Protein AF-A0A0Q9I3T2-F1 (afdb_monomer)

Foldseek 3Di:
DVVLLVCCLVPVPFQQPEEAEAADPVSVVVCVVPDPLLRNYKYKYAQDDDDVDTAGIKIWAFAAEPVSDGPDIAIETEHEAADPDDDDDPVNVVVVVVVVVVCVVVNHHYHYDYPCRCVVCVNVVSSVVSCVRCVRNYPDD

Structure (mmCIF, N/CA/C/O backbone):
data_AF-A0A0Q9I3T2-F1
#
_entry.id   AF-A0A0Q9I3T2-F1
#
loop_
_atom_site.group_PDB
_atom_site.id
_atom_site.type_symbol
_atom_site.label_atom_id
_atom_site.label_alt_id
_atom_site.label_comp_id
_atom_site.label_asym_id
_atom_site.label_entity_id
_atom_site.label_seq_id
_atom_site.pdbx_PDB_ins_code
_atom_site.Cartn_x
_atom_site.Cartn_y
_atom_site.Cartn_z
_atom_site.occupancy
_atom_site.B_iso_or_equiv
_atom_site.auth_seq_id
_atom_site.auth_comp_id
_atom_site.auth_asym_id
_atom_site.auth_atom_id
_atom_site.pdbx_PDB_model_num
ATOM 1 N N . MET A 1 1 ? -4.382 8.782 1.982 1.00 88.12 1 MET A N 1
ATOM 2 C CA . MET A 1 1 ? -3.508 7.805 1.295 1.00 88.12 1 MET A CA 1
ATOM 3 C C . MET A 1 1 ? -3.264 8.142 -0.176 1.00 88.12 1 MET A C 1
ATOM 5 O O . MET A 1 1 ? -2.140 8.484 -0.500 1.00 88.12 1 MET A O 1
ATOM 9 N N . PHE A 1 2 ? -4.274 8.108 -1.058 1.00 88.12 2 PHE A N 1
ATOM 10 C CA . PHE A 1 2 ? -4.103 8.342 -2.509 1.00 88.12 2 PHE A CA 1
ATOM 11 C C . PHE A 1 2 ? -3.248 9.576 -2.864 1.00 88.12 2 PHE A C 1
ATOM 13 O O . PHE A 1 2 ? -2.234 9.455 -3.547 1.00 88.12 2 PHE A O 1
ATOM 20 N N . THR A 1 3 ? -3.607 10.755 -2.342 1.00 89.44 3 THR A N 1
ATOM 21 C CA . THR A 1 3 ? -2.860 12.003 -2.581 1.00 89.44 3 THR A CA 1
ATOM 22 C C . THR A 1 3 ? -1.424 11.928 -2.069 1.00 89.44 3 THR A C 1
ATOM 24 O O . THR A 1 3 ? -0.510 12.418 -2.723 1.00 89.44 3 THR A O 1
ATOM 27 N N . ALA A 1 4 ? -1.221 11.278 -0.921 1.00 91.19 4 ALA A N 1
ATOM 28 C CA . ALA A 1 4 ? 0.096 11.119 -0.323 1.00 91.19 4 ALA A CA 1
ATOM 29 C C . ALA A 1 4 ? 0.998 10.253 -1.206 1.00 91.19 4 ALA A C 1
ATOM 31 O O . ALA A 1 4 ? 2.108 10.667 -1.506 1.00 91.19 4 ALA A O 1
ATOM 32 N N . LEU A 1 5 ? 0.500 9.116 -1.708 1.00 90.50 5 LEU A N 1
ATOM 33 C CA . LEU A 1 5 ? 1.244 8.255 -2.634 1.00 90.50 5 LEU A CA 1
ATOM 34 C C . LEU A 1 5 ? 1.708 9.012 -3.877 1.00 90.50 5 LEU A C 1
ATOM 36 O O . LEU A 1 5 ? 2.888 8.963 -4.211 1.00 90.50 5 LEU A O 1
ATOM 40 N N . ARG A 1 6 ? 0.813 9.776 -4.516 1.00 90.69 6 ARG A N 1
ATOM 41 C CA . ARG A 1 6 ? 1.193 10.590 -5.680 1.00 90.69 6 ARG A CA 1
ATOM 42 C C . ARG A 1 6 ? 2.261 11.628 -5.334 1.00 90.69 6 ARG A C 1
ATOM 44 O O . ARG A 1 6 ? 3.209 11.791 -6.092 1.00 90.69 6 ARG A O 1
ATOM 51 N N . ALA A 1 7 ? 2.127 12.304 -4.193 1.00 90.94 7 ALA A N 1
ATOM 52 C CA . ALA A 1 7 ? 3.097 13.304 -3.755 1.00 90.94 7 ALA A CA 1
ATOM 53 C C . ALA A 1 7 ? 4.471 12.690 -3.439 1.00 90.94 7 ALA A C 1
ATOM 55 O O . ALA A 1 7 ? 5.494 13.247 -3.824 1.00 90.94 7 ALA A O 1
ATOM 56 N N . VAL A 1 8 ? 4.505 11.528 -2.782 1.00 92.44 8 VAL A N 1
ATOM 57 C CA . VAL A 1 8 ? 5.752 10.830 -2.441 1.00 92.44 8 VAL A CA 1
ATOM 58 C C . VAL A 1 8 ? 6.482 10.345 -3.687 1.00 92.44 8 VAL A C 1
ATOM 60 O O . VAL A 1 8 ? 7.696 10.487 -3.758 1.00 92.44 8 VAL A O 1
ATOM 63 N N . ILE A 1 9 ? 5.763 9.820 -4.675 1.00 90.19 9 ILE A N 1
ATOM 64 C CA . ILE A 1 9 ? 6.362 9.382 -5.943 1.00 90.19 9 ILE A CA 1
ATOM 65 C C . ILE A 1 9 ? 6.909 10.583 -6.721 1.00 90.19 9 ILE A C 1
ATOM 67 O O . ILE A 1 9 ? 8.038 10.548 -7.194 1.00 90.19 9 ILE A O 1
ATOM 71 N N . ALA A 1 10 ? 6.152 11.681 -6.786 1.00 87.69 10 ALA A N 1
ATOM 72 C CA . ALA A 1 10 ? 6.564 12.867 -7.533 1.00 87.69 10 ALA A CA 1
ATOM 73 C C . ALA A 1 10 ? 7.706 13.660 -6.866 1.00 87.69 10 ALA A C 1
ATOM 75 O O . ALA A 1 10 ? 8.536 14.241 -7.562 1.00 87.69 10 ALA A O 1
ATOM 76 N N . TYR A 1 11 ? 7.741 13.721 -5.530 1.00 89.38 11 TYR A N 1
ATOM 77 C CA . TYR A 1 11 ? 8.596 14.668 -4.795 1.00 89.38 11 TYR A CA 1
ATOM 78 C C . TYR A 1 11 ? 9.364 14.059 -3.618 1.00 89.38 11 TYR A C 1
ATOM 80 O O . TYR A 1 11 ? 10.247 14.702 -3.059 1.00 89.38 11 TYR A O 1
ATOM 88 N N . GLY A 1 12 ? 9.020 12.845 -3.194 1.00 81.38 12 GLY A N 1
ATOM 89 C CA . GLY A 1 12 ? 9.520 12.229 -1.963 1.00 81.38 12 GLY A CA 1
ATOM 90 C C . GLY A 1 12 ? 10.822 11.444 -2.107 1.00 81.38 12 GLY A C 1
ATOM 91 O O . GLY A 1 12 ? 11.271 10.873 -1.116 1.00 81.38 12 GLY A O 1
ATOM 92 N N . GLY A 1 13 ? 11.412 11.381 -3.306 1.00 82.44 13 GLY A N 1
ATOM 93 C CA . GLY A 1 13 ? 12.678 10.677 -3.542 1.00 82.44 13 GLY A CA 1
ATOM 94 C C . GLY A 1 13 ? 12.605 9.167 -3.294 1.00 82.44 13 GLY A C 1
ATOM 95 O O . GLY A 1 13 ? 13.586 8.567 -2.857 1.00 82.44 13 GLY A O 1
ATOM 96 N N . VAL A 1 14 ? 11.440 8.552 -3.519 1.00 87.88 14 VAL A N 1
ATOM 97 C CA . VAL A 1 14 ? 11.293 7.091 -3.465 1.00 87.88 14 VAL A CA 1
ATOM 98 C C . VAL A 1 14 ? 11.778 6.447 -4.758 1.00 87.88 14 VAL A C 1
ATOM 100 O O . VAL A 1 14 ? 11.833 7.087 -5.802 1.00 87.88 14 VAL A O 1
ATOM 103 N N . SER A 1 15 ? 12.121 5.161 -4.688 1.00 87.56 15 SER A N 1
ATOM 104 C CA . SER A 1 15 ? 12.558 4.413 -5.871 1.00 87.56 15 SER A CA 1
ATOM 105 C C . SER A 1 15 ? 11.423 4.179 -6.868 1.00 87.56 15 SER A C 1
ATOM 107 O O . SER A 1 15 ? 11.685 4.111 -8.059 1.00 87.56 15 SER A O 1
ATOM 109 N N . VAL A 1 16 ? 10.169 4.101 -6.400 1.00 89.12 16 VAL A N 1
ATOM 110 C CA . VAL A 1 16 ? 8.993 3.999 -7.279 1.00 89.12 16 VAL A CA 1
ATOM 111 C C . VAL A 1 16 ? 8.946 5.205 -8.219 1.00 89.12 16 VAL A C 1
ATOM 113 O O . VAL A 1 16 ? 8.890 6.339 -7.752 1.00 89.12 16 VAL A O 1
ATOM 116 N N . LYS A 1 17 ? 8.941 4.951 -9.529 1.00 86.31 17 LYS A N 1
ATOM 117 C CA . LYS A 1 17 ? 8.942 5.976 -10.580 1.00 86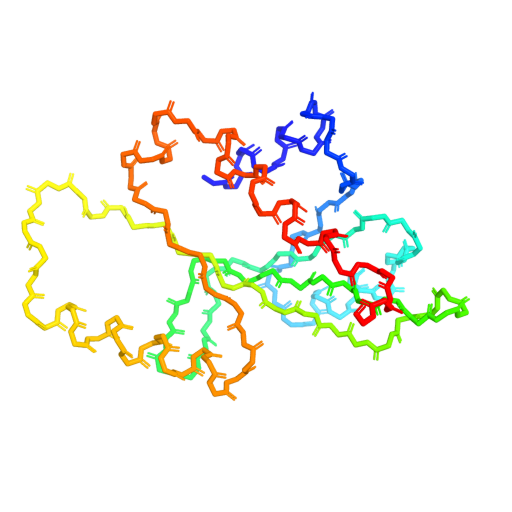.31 17 LYS A CA 1
ATOM 118 C C . LYS A 1 17 ? 7.541 6.357 -11.035 1.00 86.31 17 LYS A C 1
ATOM 120 O O . LYS A 1 17 ? 7.297 7.525 -11.308 1.00 86.31 17 LYS A O 1
ATOM 125 N N . GLU A 1 18 ? 6.633 5.386 -11.099 1.00 87.94 18 GLU A N 1
ATOM 126 C CA . GLU A 1 18 ? 5.283 5.596 -11.620 1.00 87.94 18 GLU A CA 1
ATOM 127 C C . GLU A 1 18 ? 4.251 4.770 -10.844 1.00 87.94 18 GLU A C 1
ATOM 129 O O . GLU A 1 18 ? 4.530 3.661 -10.375 1.00 87.94 18 GLU A O 1
ATOM 134 N N . ALA A 1 19 ? 3.042 5.314 -10.701 1.00 88.88 19 ALA A N 1
ATOM 135 C CA . ALA A 1 19 ? 1.917 4.611 -10.096 1.00 88.88 19 ALA A CA 1
ATOM 136 C C . ALA A 1 19 ? 0.689 4.665 -11.000 1.00 88.88 19 ALA A C 1
ATOM 138 O O . ALA A 1 19 ? 0.058 5.708 -11.177 1.00 88.88 19 ALA A O 1
ATOM 139 N N . TYR A 1 20 ? 0.294 3.495 -11.489 1.00 89.50 20 TYR A N 1
ATOM 140 C CA . TYR A 1 20 ? -0.886 3.331 -12.320 1.00 89.50 20 TYR A CA 1
ATOM 141 C C . TYR A 1 20 ? -2.102 3.001 -11.463 1.00 89.50 20 TYR A C 1
ATOM 143 O O . TYR A 1 20 ? -2.071 2.087 -10.640 1.00 89.50 20 TYR A O 1
ATOM 151 N N . PHE A 1 21 ? -3.200 3.718 -11.682 1.00 87.44 21 PHE A N 1
ATOM 152 C CA . PHE A 1 21 ? -4.449 3.498 -10.962 1.00 87.44 21 PHE A CA 1
ATOM 153 C C . PHE A 1 21 ? -5.459 2.804 -11.873 1.00 87.44 21 PHE A C 1
ATOM 155 O O . PHE A 1 21 ? -5.993 3.400 -12.805 1.00 87.44 21 PHE A O 1
ATOM 162 N N . ALA A 1 22 ? -5.714 1.531 -11.591 1.00 87.56 22 ALA A N 1
ATOM 163 C CA . ALA A 1 22 ? -6.675 0.716 -12.311 1.00 87.56 22 ALA A CA 1
ATOM 164 C C . ALA A 1 22 ? -8.059 0.787 -11.646 1.00 87.56 22 ALA A C 1
ATOM 166 O O . ALA A 1 22 ? -8.186 0.786 -10.419 1.00 87.56 22 ALA A O 1
ATOM 167 N N . HIS A 1 23 ? -9.102 0.809 -12.474 1.00 81.06 23 HIS A N 1
ATOM 168 C CA . HIS A 1 23 ? -10.503 0.887 -12.032 1.00 81.06 23 HIS A CA 1
ATOM 169 C C . HIS A 1 23 ? -11.196 -0.479 -12.012 1.00 81.06 23 HIS A C 1
ATOM 171 O O . HIS A 1 23 ? -12.153 -0.678 -11.271 1.00 81.06 23 HIS A O 1
ATOM 177 N N . ASP A 1 24 ? -10.685 -1.424 -12.798 1.00 82.94 24 ASP A N 1
ATOM 178 C CA . ASP A 1 24 ? -11.176 -2.790 -12.915 1.00 82.94 24 ASP A CA 1
ATOM 179 C C . ASP A 1 24 ? -10.037 -3.715 -13.383 1.00 82.94 24 ASP A C 1
ATOM 181 O O . ASP A 1 24 ? -8.913 -3.272 -13.643 1.00 82.94 24 ASP A O 1
ATOM 185 N N . GLU A 1 25 ? -10.315 -5.014 -13.459 1.00 82.06 25 GLU A N 1
ATOM 186 C CA . GLU A 1 25 ? -9.332 -6.034 -13.838 1.00 82.06 25 GLU A CA 1
ATOM 187 C C . GLU A 1 25 ? -8.893 -5.938 -15.308 1.00 82.06 25 GLU A C 1
ATOM 189 O O . GLU A 1 25 ? -7.720 -6.148 -15.615 1.00 82.06 25 GLU A O 1
ATOM 194 N N . GLY A 1 26 ? -9.788 -5.537 -16.215 1.00 84.44 26 GLY A N 1
ATOM 195 C CA . GLY A 1 26 ? -9.459 -5.332 -17.627 1.00 84.44 26 GLY A CA 1
ATOM 196 C C . GLY A 1 26 ? -8.602 -4.084 -17.853 1.00 84.44 26 GLY A C 1
ATOM 197 O O . GLY A 1 26 ? -7.683 -4.090 -18.672 1.00 84.44 26 GLY A O 1
ATOM 198 N N . HIS A 1 27 ? -8.857 -3.008 -17.109 1.00 84.12 27 HIS A N 1
ATOM 199 C CA . HIS A 1 27 ? -8.006 -1.823 -17.084 1.00 84.12 27 HIS A CA 1
ATOM 200 C C . HIS A 1 27 ? -6.637 -2.150 -16.479 1.00 84.12 27 HIS A C 1
ATOM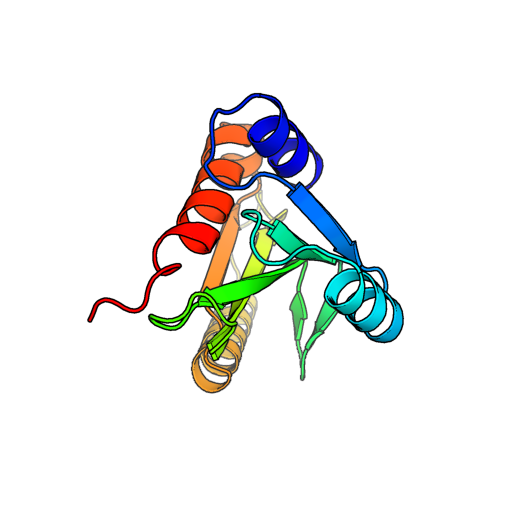 202 O O . HIS A 1 27 ? -5.623 -1.759 -17.051 1.00 84.12 27 HIS A O 1
ATOM 208 N N . LEU A 1 28 ? -6.589 -2.933 -15.395 1.00 85.69 28 LEU A N 1
ATOM 209 C CA . LEU A 1 28 ? -5.328 -3.406 -14.825 1.00 85.69 28 LEU A CA 1
ATOM 210 C C . LEU A 1 28 ? -4.518 -4.203 -15.848 1.00 85.69 28 LEU A C 1
ATOM 212 O O . LEU A 1 28 ? -3.328 -3.950 -15.981 1.00 85.69 28 LEU A O 1
ATOM 216 N N . GLY A 1 29 ? -5.146 -5.143 -16.560 1.00 84.06 29 GLY A N 1
ATOM 217 C CA . GLY A 1 29 ? -4.480 -5.958 -17.578 1.00 84.06 29 GLY A CA 1
ATOM 218 C C . GLY A 1 29 ? -3.846 -5.115 -18.686 1.00 84.06 29 GLY A C 1
ATOM 219 O O . GLY A 1 29 ? -2.692 -5.352 -19.035 1.00 84.06 29 GLY A O 1
ATOM 220 N N . ARG A 1 30 ? -4.563 -4.089 -19.167 1.00 85.50 30 ARG A N 1
ATOM 221 C CA . ARG A 1 30 ? -4.055 -3.136 -20.170 1.00 85.50 30 ARG A CA 1
ATOM 222 C C . ARG A 1 30 ? -2.898 -2.294 -19.648 1.00 85.50 30 ARG A C 1
ATOM 224 O O . ARG A 1 30 ? -1.835 -2.291 -20.258 1.00 85.50 30 ARG A O 1
ATOM 231 N N . LEU A 1 31 ? -3.078 -1.658 -18.487 1.00 85.62 31 LEU A N 1
ATOM 232 C CA . LEU A 1 31 ? -2.036 -0.849 -17.844 1.00 85.62 31 LEU A CA 1
ATOM 233 C C . LEU A 1 31 ? -0.777 -1.662 -17.607 1.00 85.62 31 LEU A C 1
ATOM 235 O O . LEU A 1 31 ? 0.321 -1.184 -17.846 1.00 85.62 31 LEU A O 1
ATOM 239 N N . LYS A 1 32 ? -0.954 -2.905 -17.159 1.00 83.19 32 LYS A N 1
ATOM 240 C CA . LYS A 1 32 ? 0.121 -3.871 -17.062 1.00 83.19 32 LYS A CA 1
ATOM 241 C C . LYS A 1 32 ? 0.763 -4.009 -18.453 1.00 83.19 32 LYS A C 1
ATOM 243 O O . LYS A 1 32 ? 1.899 -3.591 -18.594 1.00 83.19 32 LYS A O 1
ATOM 248 N N . SER A 1 33 ? 0.070 -4.491 -19.481 1.00 80.94 33 SER A N 1
ATOM 249 C CA . SER A 1 33 ? 0.698 -4.737 -20.794 1.00 80.94 33 SER A CA 1
ATOM 250 C C . SER A 1 33 ? 1.383 -3.529 -21.454 1.00 80.94 33 SER A C 1
ATOM 252 O O . SER A 1 33 ? 2.279 -3.722 -22.269 1.00 80.94 33 SER A O 1
ATOM 254 N N . GLU A 1 34 ? 0.948 -2.309 -21.136 1.00 76.94 34 GLU A N 1
ATOM 255 C CA . GLU A 1 34 ? 1.467 -1.060 -21.705 1.00 76.94 34 GLU A CA 1
ATOM 256 C C . GLU A 1 34 ? 2.604 -0.442 -20.881 1.00 76.94 34 GLU A C 1
ATOM 258 O O . GLU A 1 34 ? 3.391 0.340 -21.414 1.00 76.94 34 GLU A O 1
ATOM 263 N N . ALA A 1 35 ? 2.695 -0.764 -19.591 1.00 71.00 35 ALA A N 1
ATOM 264 C CA . ALA A 1 35 ? 3.748 -0.249 -18.734 1.00 71.00 35 ALA A CA 1
ATOM 265 C C . ALA A 1 35 ? 5.095 -0.871 -19.115 1.00 71.00 35 ALA A C 1
ATOM 267 O O . ALA A 1 35 ? 5.230 -2.093 -19.211 1.00 71.00 35 ALA A O 1
ATOM 268 N N . ASP A 1 36 ? 6.128 -0.038 -19.252 1.00 68.62 36 ASP A N 1
ATOM 269 C CA . ASP A 1 36 ? 7.502 -0.530 -19.296 1.00 68.62 36 ASP A CA 1
ATOM 270 C C . ASP A 1 36 ? 7.892 -0.998 -17.887 1.00 68.62 36 ASP A C 1
ATOM 272 O O . ASP A 1 36 ? 8.416 -0.245 -17.067 1.00 68.62 36 ASP A O 1
ATOM 276 N N . TYR A 1 37 ? 7.580 -2.255 -17.568 1.00 64.94 37 TYR A N 1
ATOM 277 C CA . TYR A 1 37 ? 7.784 -2.848 -16.241 1.00 64.94 37 TYR A CA 1
ATOM 278 C C . TYR A 1 37 ? 9.241 -2.868 -15.761 1.00 64.94 37 TYR A C 1
ATOM 280 O O . TYR A 1 37 ? 9.512 -3.244 -14.616 1.00 64.94 37 TYR A O 1
ATOM 288 N N . LYS A 1 38 ? 10.187 -2.492 -16.628 1.00 60.53 38 LYS A N 1
ATOM 289 C CA . LYS A 1 38 ? 11.589 -2.286 -16.265 1.00 60.53 38 LYS A CA 1
ATOM 290 C C . LYS A 1 38 ? 11.762 -1.042 -15.396 1.00 60.53 38 LYS A C 1
ATOM 292 O O . LYS A 1 38 ? 12.691 -0.988 -14.591 1.00 60.53 38 LYS A O 1
ATOM 297 N N . GLU A 1 39 ? 10.859 -0.073 -15.493 1.00 64.62 39 GLU A N 1
ATOM 298 C CA . GLU A 1 39 ? 10.825 1.105 -14.634 1.00 64.62 39 GLU A CA 1
ATOM 299 C C . GLU A 1 39 ? 10.011 0.812 -13.370 1.00 64.62 39 GLU A C 1
ATOM 301 O O . GLU A 1 39 ? 9.016 0.101 -13.442 1.00 64.62 39 GLU A O 1
ATOM 306 N N . ASP A 1 40 ? 10.458 1.303 -12.209 1.00 77.81 40 ASP A N 1
ATOM 307 C CA . ASP A 1 40 ? 9.974 1.033 -10.842 1.00 77.81 40 ASP A CA 1
ATOM 308 C C . ASP A 1 40 ? 8.475 1.359 -10.638 1.00 77.81 40 ASP A C 1
ATOM 310 O O . ASP A 1 40 ? 8.116 2.267 -9.891 1.00 77.81 40 ASP A O 1
ATOM 314 N N . SER A 1 41 ? 7.589 0.641 -11.319 1.00 87.44 41 SER A N 1
ATOM 315 C CA . SER A 1 41 ? 6.176 0.966 -11.454 1.00 87.44 41 SER A CA 1
ATOM 316 C C . SER A 1 41 ? 5.325 0.096 -10.544 1.00 87.44 41 SER A C 1
ATOM 318 O O . SER A 1 41 ? 5.558 -1.109 -10.406 1.00 87.44 41 SER A O 1
ATOM 320 N N . ILE A 1 42 ? 4.302 0.700 -9.948 1.00 90.56 42 ILE A N 1
ATOM 321 C CA . ILE A 1 42 ? 3.314 0.008 -9.115 1.00 90.56 42 ILE A CA 1
ATOM 322 C C . ILE A 1 42 ? 1.911 0.199 -9.679 1.00 90.56 42 ILE A C 1
ATOM 324 O O . ILE A 1 42 ? 1.602 1.222 -10.287 1.00 90.56 42 ILE A O 1
ATOM 328 N N . PHE A 1 43 ? 1.039 -0.778 -9.446 1.00 93.06 43 PHE A N 1
ATOM 329 C CA . PHE A 1 43 ? -0.347 -0.733 -9.905 1.00 93.06 43 PHE A CA 1
ATOM 330 C C . PHE A 1 43 ? -1.265 -0.774 -8.702 1.00 93.06 43 PHE A C 1
ATOM 332 O O . PHE A 1 43 ? -1.178 -1.691 -7.893 1.00 93.06 43 PHE A O 1
ATOM 339 N N . LEU A 1 44 ? -2.150 0.205 -8.580 1.00 93.12 44 LEU A N 1
ATOM 340 C CA . LEU A 1 44 ? -3.103 0.298 -7.491 1.00 93.12 44 LEU A CA 1
ATOM 341 C C . LEU A 1 44 ? -4.517 0.170 -8.025 1.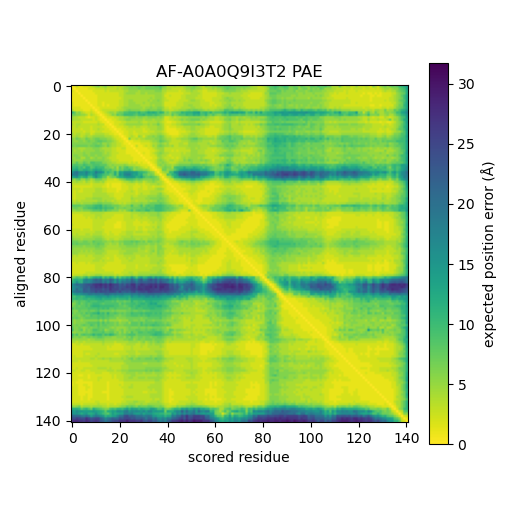00 93.12 44 LEU A C 1
ATOM 343 O O . LEU A 1 44 ? -4.911 0.843 -8.973 1.00 93.12 44 LEU A O 1
ATOM 347 N N . ARG A 1 45 ? -5.307 -0.650 -7.349 1.00 93.50 45 ARG A N 1
ATOM 348 C CA . ARG A 1 45 ? -6.758 -0.686 -7.489 1.00 93.50 45 ARG A CA 1
ATOM 349 C C . ARG A 1 45 ? -7.387 -0.164 -6.217 1.00 93.50 45 ARG A C 1
ATOM 351 O O . ARG A 1 45 ? -6.896 -0.448 -5.127 1.00 93.50 45 ARG A O 1
ATOM 358 N N . THR A 1 46 ? -8.467 0.588 -6.352 1.00 91.81 46 THR A N 1
ATOM 359 C CA . THR A 1 46 ? -9.202 1.133 -5.212 1.00 91.81 46 THR A CA 1
ATOM 360 C C . THR A 1 46 ? -10.448 0.303 -4.942 1.00 91.81 46 THR A C 1
ATOM 362 O O . THR A 1 46 ? -11.070 -0.219 -5.864 1.00 91.81 46 THR A O 1
ATOM 365 N N . GLN A 1 47 ? -10.828 0.203 -3.667 1.00 90.38 47 GLN A N 1
ATOM 366 C CA . GLN A 1 47 ? -12.128 -0.310 -3.238 1.00 90.38 47 GLN A CA 1
ATOM 367 C C . GLN A 1 47 ? -12.434 -1.734 -3.767 1.00 90.38 47 GLN A C 1
ATOM 369 O O . GLN A 1 47 ? -13.566 -2.033 -4.156 1.00 90.38 47 G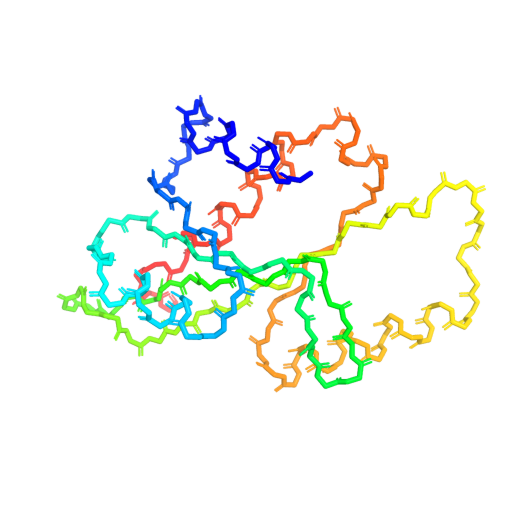LN A O 1
ATOM 374 N N . VAL A 1 48 ? -11.420 -2.609 -3.799 1.00 90.44 48 VAL A N 1
ATOM 375 C CA . VAL A 1 48 ? -11.478 -3.933 -4.442 1.00 90.44 48 VAL A CA 1
ATOM 376 C C . VAL A 1 48 ? -12.247 -4.928 -3.583 1.00 90.44 48 VAL A C 1
ATOM 378 O O . VAL A 1 48 ? -11.984 -5.068 -2.391 1.00 90.44 48 VAL A O 1
ATOM 381 N N . GLN A 1 49 ? -13.161 -5.676 -4.200 1.00 90.56 49 GLN A N 1
ATOM 382 C CA . GLN A 1 49 ? -13.835 -6.792 -3.548 1.00 90.56 49 GLN A CA 1
ATOM 383 C C . GLN A 1 49 ? -12.978 -8.063 -3.644 1.00 90.56 49 GLN A C 1
ATOM 385 O O . GLN A 1 49 ? -12.911 -8.703 -4.688 1.00 90.56 49 GLN A O 1
ATOM 390 N N . LEU A 1 50 ? -12.348 -8.444 -2.535 1.00 85.56 50 LEU A N 1
ATOM 391 C CA . LEU A 1 50 ? -11.786 -9.776 -2.320 1.00 85.56 50 LEU A CA 1
ATOM 392 C C . LEU A 1 50 ? -12.854 -10.693 -1.702 1.00 85.56 50 LEU A C 1
ATOM 394 O O . LEU A 1 50 ? -13.919 -10.240 -1.263 1.00 85.56 50 LEU A O 1
ATOM 398 N N . VAL A 1 51 ? -12.591 -12.000 -1.658 1.00 78.81 51 VAL A N 1
ATOM 399 C CA . VAL A 1 51 ? -13.539 -12.987 -1.114 1.00 78.81 51 VAL A CA 1
ATOM 400 C C . VAL A 1 51 ? -13.882 -12.645 0.343 1.00 78.81 51 VAL A C 1
ATOM 402 O O . VAL A 1 51 ? -13.049 -12.763 1.236 1.00 78.81 51 VAL A O 1
ATOM 405 N N . GLY A 1 52 ? -15.120 -12.193 0.578 1.00 80.75 52 GLY A N 1
ATOM 406 C CA . GLY A 1 52 ? -15.627 -11.821 1.907 1.00 80.75 52 GLY A CA 1
ATOM 407 C C . GLY A 1 52 ? -15.080 -10.507 2.482 1.00 80.75 52 GLY A C 1
ATOM 408 O O . GLY A 1 52 ? -15.339 -10.196 3.646 1.00 80.75 52 GLY A O 1
ATOM 409 N N . TRP A 1 53 ? -14.329 -9.725 1.702 1.00 83.75 53 TRP A N 1
ATOM 410 C CA . TRP A 1 53 ? -13.618 -8.552 2.203 1.00 83.75 53 TRP A CA 1
ATOM 411 C C . TRP A 1 53 ? -13.410 -7.506 1.113 1.00 83.75 53 TRP A C 1
ATOM 413 O O . TRP A 1 53 ? -12.748 -7.762 0.116 1.00 83.75 53 TRP A O 1
ATOM 423 N N . ARG A 1 54 ? -13.973 -6.313 1.302 1.00 90.44 54 ARG A N 1
ATOM 424 C CA . ARG A 1 54 ? -13.666 -5.161 0.458 1.00 90.44 54 ARG A CA 1
ATOM 425 C C . ARG A 1 54 ? -12.513 -4.382 1.074 1.00 90.44 54 ARG A C 1
ATOM 427 O O . ARG A 1 54 ? -12.643 -3.983 2.227 1.00 90.44 54 ARG A O 1
ATOM 434 N N . VAL A 1 55 ? -11.447 -4.188 0.309 1.00 91.31 55 VAL A N 1
ATOM 435 C CA . VAL A 1 55 ? -10.228 -3.487 0.732 1.00 91.31 55 VAL A CA 1
ATOM 436 C C . VAL A 1 55 ? -10.183 -2.077 0.168 1.00 91.31 55 VAL A C 1
ATOM 438 O O . VAL A 1 55 ? -10.664 -1.850 -0.946 1.00 91.31 55 VAL A O 1
ATOM 441 N N . ASP A 1 56 ? -9.572 -1.136 0.886 1.00 92.44 56 ASP A N 1
ATOM 442 C CA . ASP A 1 56 ? -9.471 0.237 0.397 1.00 92.44 56 ASP A CA 1
ATOM 443 C C . ASP A 1 56 ? -8.564 0.378 -0.820 1.00 92.44 56 ASP A C 1
ATOM 445 O O . ASP A 1 56 ? -8.943 1.048 -1.788 1.00 92.44 56 ASP A O 1
ATOM 449 N N . PHE A 1 57 ? -7.402 -0.276 -0.788 1.00 93.31 57 PHE A N 1
ATOM 450 C CA . PHE A 1 57 ? -6.504 -0.387 -1.929 1.00 93.31 57 PHE A CA 1
ATOM 451 C C . PHE A 1 57 ? -5.880 -1.780 -2.020 1.00 93.31 57 PHE A C 1
ATOM 453 O O . PHE A 1 57 ? -5.563 -2.411 -1.011 1.00 93.31 57 PHE A O 1
ATOM 460 N N . LEU A 1 58 ? -5.642 -2.219 -3.252 1.00 94.50 58 LEU A N 1
ATOM 461 C CA . LEU A 1 58 ? -4.832 -3.386 -3.574 1.00 94.50 58 LEU A CA 1
ATOM 462 C C . LEU A 1 58 ? -3.718 -2.961 -4.525 1.00 94.50 58 LEU A C 1
ATOM 464 O O . LEU A 1 58 ? -3.994 -2.493 -5.631 1.00 94.50 58 LEU A O 1
ATOM 468 N N . LEU A 1 59 ? -2.478 -3.108 -4.076 1.00 94.75 59 LEU A N 1
ATOM 469 C CA . LEU A 1 59 ? -1.277 -2.773 -4.824 1.00 94.75 59 LEU A CA 1
ATOM 470 C C . LEU A 1 59 ? -0.626 -4.049 -5.357 1.00 94.75 59 LEU A C 1
ATOM 472 O O . LEU A 1 59 ? -0.376 -4.983 -4.598 1.00 94.75 59 LEU A O 1
ATOM 476 N N . ASP A 1 60 ? -0.316 -4.059 -6.649 1.00 92.94 60 ASP A N 1
ATOM 477 C CA . ASP A 1 60 ? 0.469 -5.087 -7.322 1.00 92.94 60 ASP A CA 1
ATOM 478 C C . ASP A 1 60 ? 1.867 -4.520 -7.651 1.00 92.94 60 ASP A C 1
ATOM 480 O O . ASP A 1 60 ? 1.980 -3.503 -8.342 1.00 92.94 60 ASP A O 1
ATOM 484 N N . ALA A 1 61 ? 2.925 -5.180 -7.165 1.00 91.38 61 ALA A N 1
ATOM 485 C CA . ALA A 1 61 ? 4.326 -4.833 -7.433 1.00 91.38 61 ALA A CA 1
ATOM 486 C C . ALA A 1 61 ? 5.063 -6.007 -8.108 1.00 91.38 61 ALA A C 1
ATOM 488 O O . ALA A 1 61 ? 4.898 -7.149 -7.658 1.00 91.38 61 ALA A O 1
ATOM 489 N N . PRO A 1 62 ? 5.861 -5.769 -9.165 1.00 88.62 62 PRO A N 1
ATOM 490 C CA . PRO A 1 62 ? 6.588 -6.833 -9.846 1.00 88.62 62 PRO A CA 1
ATOM 491 C C . PRO A 1 62 ? 7.809 -7.285 -9.032 1.00 88.62 62 PRO A C 1
ATOM 493 O O . PRO A 1 62 ? 8.508 -6.474 -8.423 1.00 88.62 62 PRO A O 1
ATOM 496 N N . VAL A 1 63 ? 8.090 -8.585 -9.061 1.00 87.31 63 VAL A N 1
ATOM 497 C CA . VAL A 1 63 ? 9.362 -9.176 -8.630 1.00 87.31 63 VAL A CA 1
ATOM 498 C C . VAL A 1 63 ? 10.101 -9.631 -9.874 1.00 87.31 63 VAL A C 1
ATOM 500 O O . VAL A 1 63 ? 9.527 -10.352 -10.691 1.00 87.31 63 VAL A O 1
ATOM 503 N N . LEU A 1 64 ? 11.353 -9.200 -10.027 1.00 85.38 64 LEU A N 1
ATOM 504 C CA . LEU A 1 64 ? 12.161 -9.518 -11.195 1.00 85.38 64 LEU A CA 1
ATOM 505 C C . LEU A 1 64 ? 13.105 -10.688 -10.901 1.00 85.38 64 LEU A C 1
ATOM 507 O O . LEU A 1 64 ? 13.698 -10.785 -9.819 1.00 85.38 64 LEU A O 1
ATOM 511 N N . ASN A 1 65 ? 13.263 -11.570 -11.884 1.00 85.06 65 ASN A N 1
ATOM 512 C CA . ASN A 1 65 ? 14.299 -12.593 -11.877 1.00 85.06 65 ASN A CA 1
ATOM 513 C C . ASN A 1 65 ? 15.676 -11.977 -12.205 1.00 85.06 65 ASN A C 1
ATOM 515 O O . ASN A 1 65 ? 15.810 -10.785 -12.489 1.00 85.06 65 ASN A O 1
ATOM 519 N N . SER A 1 66 ? 16.726 -12.799 -12.198 1.00 83.56 66 SER A N 1
ATOM 520 C CA . SER A 1 66 ? 18.095 -12.348 -12.492 1.00 83.56 66 SER A CA 1
ATOM 521 C C . SER A 1 66 ? 18.303 -11.833 -13.924 1.00 83.56 66 SER A C 1
ATOM 523 O O . SER A 1 66 ? 19.285 -11.140 -14.167 1.00 83.56 66 SER A O 1
ATOM 525 N N . ALA A 1 67 ? 17.409 -12.161 -14.862 1.00 84.38 67 ALA A N 1
ATOM 526 C CA . ALA A 1 67 ? 17.437 -11.654 -16.234 1.00 84.38 67 ALA A CA 1
ATOM 527 C C . ALA A 1 67 ? 16.729 -10.292 -16.382 1.00 84.38 67 ALA A C 1
ATOM 529 O O . ALA A 1 67 ? 16.820 -9.670 -17.439 1.00 84.38 67 ALA A O 1
ATOM 530 N N . GLY A 1 68 ? 16.060 -9.804 -15.330 1.00 80.25 68 GLY A N 1
ATOM 531 C CA . GLY A 1 68 ? 15.264 -8.577 -15.381 1.00 80.25 68 GLY A CA 1
ATOM 532 C C . GLY A 1 68 ? 13.828 -8.776 -15.858 1.00 80.25 68 GLY A C 1
ATOM 533 O O . GLY A 1 68 ? 13.114 -7.786 -15.998 1.00 80.25 68 GLY A O 1
ATOM 534 N N . ASP A 1 69 ? 13.391 -10.019 -16.071 1.00 83.38 69 ASP A N 1
ATOM 535 C CA . ASP A 1 69 ? 12.004 -10.328 -16.420 1.00 83.38 69 ASP A CA 1
ATOM 536 C C . ASP A 1 69 ? 11.150 -10.482 -15.160 1.00 83.38 69 ASP A C 1
ATOM 538 O O . ASP A 1 69 ? 11.645 -10.881 -14.103 1.00 83.38 69 ASP A O 1
ATOM 542 N N . ILE A 1 70 ? 9.848 -10.208 -15.273 1.00 84.94 70 ILE A N 1
ATOM 543 C CA . ILE A 1 70 ? 8.905 -10.441 -14.174 1.00 84.94 70 ILE A CA 1
ATOM 544 C C . ILE A 1 70 ? 8.822 -11.944 -13.895 1.00 84.94 70 ILE A C 1
ATOM 546 O O . ILE A 1 70 ? 8.363 -12.712 -14.736 1.00 84.94 70 ILE A O 1
ATOM 550 N N . ASP A 1 71 ? 9.210 -12.338 -12.686 1.00 87.31 71 ASP A N 1
ATOM 551 C CA . ASP A 1 71 ? 9.013 -13.687 -12.159 1.00 87.31 71 ASP A CA 1
ATOM 552 C C . ASP A 1 71 ? 7.576 -13.854 -11.650 1.00 87.31 71 ASP A C 1
ATOM 554 O O . ASP A 1 71 ? 6.817 -14.710 -12.102 1.00 87.31 71 ASP A O 1
ATOM 558 N N . HIS A 1 72 ? 7.162 -12.975 -10.735 1.00 89.69 72 HIS A N 1
ATOM 559 C CA . HIS A 1 72 ? 5.812 -12.971 -10.183 1.00 89.69 72 HIS A CA 1
ATOM 560 C C . HIS A 1 72 ? 5.411 -11.589 -9.655 1.00 89.69 72 HIS A C 1
ATOM 562 O O . HIS A 1 72 ? 6.209 -10.655 -9.589 1.00 89.69 72 HIS A O 1
ATOM 568 N N . TRP A 1 73 ? 4.144 -11.460 -9.257 1.00 89.25 73 TRP A N 1
ATOM 569 C CA . TRP A 1 73 ? 3.602 -10.253 -8.637 1.00 89.25 73 TRP A CA 1
ATOM 570 C C . TRP A 1 73 ? 3.429 -10.453 -7.136 1.00 89.25 73 TRP A C 1
ATOM 572 O O . TRP A 1 73 ? 2.863 -11.454 -6.694 1.00 89.25 73 TRP A O 1
ATOM 582 N N . ARG A 1 74 ? 3.865 -9.470 -6.351 1.00 92.25 74 ARG A N 1
ATOM 583 C CA . ARG A 1 74 ? 3.538 -9.366 -4.927 1.00 92.25 74 ARG A CA 1
ATOM 584 C C . ARG A 1 74 ? 2.337 -8.454 -4.749 1.00 92.25 74 ARG A C 1
ATOM 586 O O . ARG A 1 74 ? 2.210 -7.445 -5.442 1.00 92.25 74 ARG A O 1
ATOM 593 N N . GLN A 1 75 ? 1.496 -8.788 -3.776 1.00 94.75 75 GLN A N 1
ATOM 594 C CA . GLN A 1 75 ? 0.282 -8.036 -3.477 1.00 94.75 75 GLN A CA 1
ATOM 595 C C . GLN A 1 75 ? 0.313 -7.451 -2.066 1.00 94.75 75 GLN A C 1
ATOM 597 O O . GLN A 1 75 ? 0.601 -8.158 -1.094 1.00 94.75 75 GLN A O 1
ATOM 602 N N . LEU A 1 76 ? -0.000 -6.160 -1.971 1.00 95.69 76 LEU A N 1
ATOM 603 C CA . LEU A 1 76 ? -0.177 -5.432 -0.719 1.00 95.69 76 LEU A CA 1
ATOM 604 C C . LEU A 1 76 ? -1.600 -4.890 -0.648 1.00 95.69 76 LEU A C 1
ATOM 606 O O . LEU A 1 76 ? -2.009 -4.064 -1.461 1.00 95.69 76 LEU A O 1
ATOM 610 N N . VAL A 1 77 ? -2.336 -5.331 0.361 1.00 95.06 77 VAL A N 1
ATOM 611 C CA . VAL A 1 77 ? -3.580 -4.700 0.780 1.00 95.06 77 VAL A CA 1
ATOM 612 C C . VAL A 1 77 ? -3.248 -3.506 1.665 1.00 95.06 77 VAL A C 1
ATOM 614 O O . VAL A 1 77 ? -2.443 -3.625 2.588 1.00 95.06 77 VAL A O 1
ATOM 617 N N . ILE A 1 78 ? -3.888 -2.370 1.407 1.00 94.88 78 ILE A N 1
ATOM 618 C CA . ILE A 1 78 ? -3.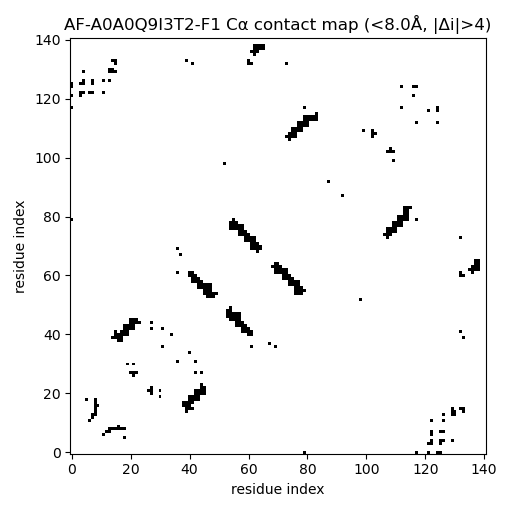770 -1.169 2.233 1.00 94.88 78 ILE A CA 1
ATOM 619 C C . ILE A 1 78 ? -5.165 -0.793 2.707 1.00 94.88 78 ILE A C 1
ATOM 621 O O . ILE A 1 78 ? -6.032 -0.501 1.887 1.00 94.88 78 ILE A O 1
ATOM 625 N N . GLU A 1 79 ? -5.351 -0.766 4.021 1.00 93.38 79 GLU A N 1
ATOM 626 C CA . GLU A 1 79 ? -6.582 -0.329 4.673 1.00 93.38 79 GLU A CA 1
ATOM 627 C C . GLU A 1 79 ? -6.359 1.011 5.366 1.00 93.38 79 GLU A C 1
ATOM 629 O O . GLU A 1 79 ? -5.381 1.194 6.099 1.00 93.38 79 GLU A O 1
ATOM 634 N N . CYS A 1 80 ? -7.270 1.949 5.129 1.00 91.25 80 CYS A N 1
ATOM 635 C CA . CYS A 1 80 ? -7.294 3.248 5.780 1.00 91.25 80 CYS A CA 1
ATOM 636 C C . CYS A 1 80 ? -8.408 3.214 6.825 1.00 91.25 80 CYS A C 1
ATOM 638 O O . CYS A 1 80 ? -9.576 3.449 6.524 1.00 91.25 80 CYS A O 1
ATOM 640 N N . ASP A 1 81 ? -8.053 2.908 8.066 1.00 80.81 81 ASP A N 1
ATOM 641 C CA . ASP A 1 81 ? -9.018 2.828 9.150 1.00 80.81 81 ASP A CA 1
ATOM 642 C C . ASP A 1 81 ? -9.455 4.240 9.559 1.00 80.81 81 ASP A C 1
ATOM 644 O O . ASP A 1 81 ? -8.811 4.919 10.357 1.00 80.81 81 ASP A O 1
ATOM 648 N N .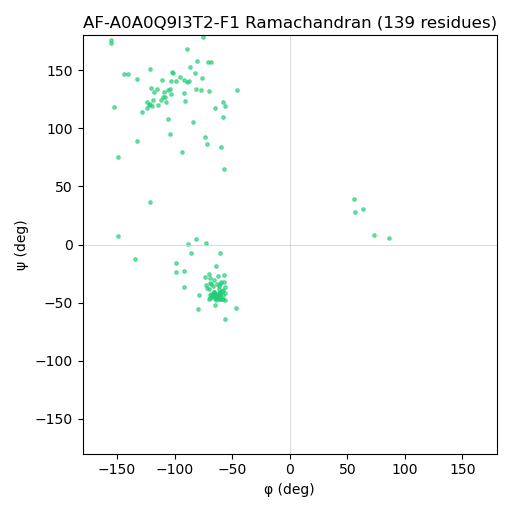 GLY A 1 82 ? -10.543 4.715 8.953 1.00 61.97 82 GLY A N 1
ATOM 649 C CA . GLY A 1 82 ? -11.168 5.994 9.289 1.00 61.97 82 GLY A CA 1
ATOM 650 C C . GLY A 1 82 ? -11.921 5.981 10.623 1.00 61.97 82 GLY A C 1
ATOM 651 O O . GLY A 1 82 ? -12.535 6.988 10.973 1.00 61.97 82 GLY A O 1
ATOM 652 N N . HIS A 1 83 ? -11.929 4.862 11.352 1.00 56.19 83 HIS A N 1
ATOM 653 C CA . HIS A 1 83 ? -12.657 4.741 12.604 1.00 56.19 83 HIS A CA 1
ATOM 654 C C . HIS A 1 83 ? -11.762 5.067 13.800 1.00 56.19 83 HIS A C 1
ATOM 656 O O . HIS A 1 83 ? -11.313 4.171 14.499 1.00 56.19 83 HIS A O 1
ATOM 662 N N . ASP A 1 84 ? -11.547 6.356 14.069 1.00 49.62 84 ASP A N 1
ATOM 663 C CA . ASP A 1 84 ? -11.016 6.791 15.364 1.00 49.62 84 ASP A CA 1
ATOM 664 C C . ASP A 1 84 ? -11.822 7.967 15.930 1.00 49.62 84 ASP A C 1
ATOM 666 O O . ASP A 1 84 ? -11.522 9.140 15.707 1.00 49.62 84 ASP A O 1
ATOM 670 N N . PHE A 1 85 ? -12.863 7.599 16.687 1.00 50.34 85 PHE A N 1
ATOM 671 C CA . PHE A 1 85 ? -13.070 8.128 18.046 1.00 50.34 85 PHE A CA 1
ATOM 672 C C . PHE A 1 85 ? -13.781 7.148 19.009 1.00 50.34 85 PHE A C 1
ATOM 674 O O . PHE A 1 85 ? -14.092 7.533 20.133 1.00 50.34 85 PHE A O 1
ATOM 681 N N . HIS A 1 86 ? -14.026 5.883 18.638 1.00 54.31 86 HIS A N 1
ATOM 682 C CA . HIS A 1 86 ? -14.641 4.914 19.554 1.00 54.31 86 HIS A CA 1
ATOM 683 C C . HIS A 1 86 ? -13.901 3.577 19.583 1.00 54.31 86 HIS A C 1
ATOM 685 O O . HIS A 1 86 ? -13.401 3.099 18.569 1.00 54.31 86 HIS A O 1
ATOM 691 N N . GLU A 1 87 ? -13.830 3.001 20.787 1.00 57.41 87 GLU A N 1
ATOM 692 C CA . GLU A 1 87 ? -13.175 1.731 21.098 1.00 57.41 87 GLU A CA 1
ATOM 693 C C . GLU A 1 87 ? -13.524 0.623 20.095 1.00 57.41 87 GLU A C 1
ATOM 695 O O . GLU A 1 87 ? -14.692 0.360 19.799 1.00 57.41 87 GLU A O 1
ATOM 700 N N . ARG A 1 88 ? -12.492 -0.086 19.621 1.00 69.50 88 ARG A N 1
ATOM 701 C CA . ARG A 1 88 ? -12.649 -1.302 18.812 1.00 69.50 88 ARG A CA 1
ATOM 702 C C . ARG A 1 88 ? -13.494 -2.332 19.561 1.00 69.50 88 ARG A C 1
ATOM 704 O O . ARG A 1 88 ? -13.096 -2.850 20.604 1.00 69.50 88 ARG A O 1
ATOM 711 N N . THR A 1 89 ? -14.628 -2.699 18.974 1.00 79.12 89 THR A N 1
ATOM 712 C CA . THR A 1 89 ? -15.496 -3.772 19.476 1.00 79.12 89 THR A CA 1
ATOM 713 C C . THR A 1 89 ? -14.858 -5.152 19.279 1.00 79.12 89 THR A C 1
ATOM 715 O O . THR A 1 89 ? -14.018 -5.367 18.393 1.00 79.12 89 THR A O 1
ATOM 718 N N . LYS A 1 90 ? -15.282 -6.140 20.079 1.00 81.06 90 LYS A N 1
ATOM 719 C CA . LYS A 1 90 ? -14.814 -7.535 19.958 1.00 81.06 90 LYS A CA 1
ATOM 720 C C . LYS A 1 90 ? -15.147 -8.123 18.584 1.00 81.06 90 LYS A C 1
ATOM 722 O O . LYS A 1 90 ? -14.364 -8.898 18.032 1.00 81.06 90 LYS A O 1
ATOM 727 N N . GLU A 1 91 ? -16.276 -7.720 18.015 1.00 81.19 91 GLU A N 1
ATOM 728 C CA . GLU A 1 91 ? -16.778 -8.132 16.709 1.00 81.19 91 GLU A CA 1
ATOM 729 C C . GLU A 1 91 ? -15.900 -7.580 15.579 1.00 81.19 91 GLU A C 1
ATOM 731 O O . GLU A 1 91 ? -15.556 -8.318 14.652 1.00 81.19 91 GLU A O 1
ATOM 736 N N . GLN A 1 92 ? -15.473 -6.314 15.669 1.00 76.25 92 GLN A N 1
ATOM 737 C CA . GLN A 1 92 ? -14.502 -5.726 14.737 1.00 76.25 92 GLN A CA 1
ATOM 738 C C . GLN A 1 92 ? -13.151 -6.447 14.828 1.00 76.25 92 GLN A C 1
ATOM 740 O O . GLN A 1 92 ? -12.615 -6.863 13.802 1.00 76.25 92 GLN A O 1
ATOM 745 N N . ALA A 1 93 ? -12.651 -6.716 16.039 1.00 82.19 93 ALA A N 1
ATOM 746 C CA . ALA A 1 93 ? -11.402 -7.457 16.228 1.00 82.19 93 ALA A CA 1
ATOM 747 C C . ALA A 1 93 ? -11.473 -8.906 15.700 1.00 82.19 93 ALA A C 1
ATOM 749 O O . ALA A 1 93 ? -10.481 -9.460 15.222 1.00 82.19 93 ALA A O 1
ATOM 750 N N . ALA A 1 94 ? -12.631 -9.566 15.786 1.00 84.69 94 ALA A N 1
ATOM 751 C CA . ALA A 1 94 ? -12.839 -10.893 15.204 1.00 84.69 94 ALA A CA 1
ATOM 752 C C . ALA A 1 94 ? -12.847 -10.855 13.665 1.00 84.69 94 ALA A C 1
ATOM 754 O O . ALA A 1 94 ? -12.197 -11.693 13.034 1.00 84.69 94 ALA A O 1
ATOM 755 N N . LYS A 1 95 ? -13.530 -9.866 13.069 1.00 83.56 95 LYS A N 1
ATOM 756 C CA . LYS A 1 95 ? -13.560 -9.656 11.613 1.00 83.56 95 LYS A CA 1
ATOM 757 C C . LYS A 1 95 ? -12.176 -9.336 11.056 1.00 83.56 95 LYS A C 1
ATOM 759 O O . LYS A 1 95 ? -11.773 -9.960 10.079 1.00 83.56 95 LYS A O 1
ATOM 764 N N . ASP A 1 96 ? -11.435 -8.437 11.696 1.00 82.81 96 ASP A N 1
ATOM 765 C CA . ASP A 1 96 ? -10.078 -8.072 11.277 1.00 82.81 96 ASP A CA 1
ATOM 766 C C . ASP A 1 96 ? -9.140 -9.281 11.303 1.00 82.81 96 ASP A C 1
ATOM 768 O O . ASP A 1 96 ? -8.529 -9.598 10.288 1.00 82.81 96 ASP A O 1
ATOM 772 N N . ARG A 1 97 ? -9.155 -10.071 12.385 1.00 84.44 97 ARG A N 1
ATOM 773 C CA . ARG A 1 97 ? -8.376 -11.319 12.446 1.00 84.44 97 ARG A CA 1
ATOM 774 C C . ARG A 1 97 ? -8.758 -12.319 11.354 1.00 84.44 97 ARG A C 1
ATOM 776 O O . ARG A 1 97 ? -7.918 -13.101 10.920 1.00 84.44 97 ARG A O 1
ATOM 783 N N . SER A 1 98 ? -10.022 -12.351 10.932 1.00 85.56 98 SER A N 1
ATOM 784 C CA . SER A 1 98 ? -10.448 -13.205 9.818 1.00 85.56 98 SER A CA 1
ATOM 785 C C . SER A 1 98 ? -9.909 -12.720 8.475 1.00 85.56 98 SER A C 1
ATOM 787 O O . SER A 1 98 ? -9.522 -13.549 7.653 1.00 85.56 98 SER A O 1
ATOM 789 N N . ARG A 1 99 ? -9.860 -11.402 8.264 1.00 86.62 99 ARG A N 1
ATOM 790 C CA . ARG A 1 99 ? -9.297 -10.778 7.059 1.00 86.62 99 ARG A CA 1
ATOM 791 C C . ARG A 1 99 ? -7.793 -11.001 6.976 1.00 86.62 99 ARG A C 1
ATOM 793 O O . ARG A 1 99 ? -7.317 -11.449 5.941 1.00 86.62 99 ARG A O 1
ATOM 800 N N . ASP A 1 100 ? -7.079 -10.824 8.086 1.00 84.62 100 ASP A N 1
ATOM 801 C CA . ASP A 1 100 ? -5.633 -11.059 8.150 1.00 84.62 100 ASP A CA 1
ATOM 802 C C . ASP A 1 100 ? -5.287 -12.519 7.814 1.00 84.62 100 ASP A C 1
ATOM 804 O O . ASP A 1 100 ? -4.354 -12.788 7.056 1.00 84.62 100 ASP A O 1
ATOM 808 N N . ARG A 1 101 ? -6.085 -13.482 8.304 1.00 84.38 101 ARG A N 1
ATOM 809 C CA . ARG A 1 101 ? -5.938 -14.899 7.927 1.00 84.38 101 ARG A CA 1
ATOM 810 C C . ARG A 1 101 ? -6.200 -15.134 6.441 1.00 84.38 101 ARG A C 1
ATOM 812 O O . ARG A 1 101 ? -5.429 -15.847 5.809 1.00 84.38 101 ARG A O 1
ATOM 819 N N . ALA A 1 102 ? -7.262 -14.553 5.883 1.00 84.56 102 ALA A N 1
ATOM 820 C CA . ALA A 1 102 ? -7.576 -14.693 4.461 1.00 84.56 102 ALA A CA 1
ATOM 821 C C . ALA A 1 102 ? -6.462 -14.109 3.573 1.00 84.56 102 ALA A C 1
ATOM 823 O O . ALA A 1 102 ? -6.040 -14.757 2.618 1.00 84.56 102 ALA A O 1
ATOM 824 N N . ALA A 1 103 ? -5.931 -12.937 3.934 1.00 82.69 103 ALA A N 1
ATOM 825 C CA . ALA A 1 103 ? -4.802 -12.313 3.253 1.00 82.69 103 ALA A CA 1
ATOM 826 C C . ALA A 1 103 ? -3.545 -13.189 3.317 1.00 82.69 103 ALA A C 1
ATOM 828 O O . ALA A 1 103 ? -2.907 -13.436 2.296 1.00 82.69 103 ALA A O 1
ATOM 829 N N . SER A 1 104 ? -3.228 -13.714 4.504 1.00 83.44 104 SER A N 1
ATOM 830 C CA . SER A 1 104 ? -2.077 -14.593 4.709 1.00 83.44 104 SER A CA 1
ATOM 831 C C . SER A 1 104 ? -2.175 -15.872 3.872 1.00 83.44 104 SER A C 1
ATOM 833 O O . SER A 1 104 ? -1.211 -16.234 3.197 1.00 83.44 104 SER A O 1
ATOM 835 N N . LEU A 1 105 ? -3.351 -16.510 3.831 1.00 81.00 105 LEU A N 1
ATOM 836 C CA . LEU A 1 105 ? -3.605 -17.679 2.981 1.00 81.00 105 LEU A CA 1
ATOM 837 C C . LEU A 1 105 ? -3.453 -17.353 1.487 1.00 81.00 105 LEU A C 1
ATOM 839 O O . LEU A 1 105 ? -2.947 -18.176 0.728 1.00 81.00 105 LEU A O 1
ATOM 843 N N . ALA A 1 106 ? -3.835 -16.142 1.078 1.00 85.25 106 ALA A N 1
ATOM 844 C CA . ALA A 1 106 ? -3.658 -15.636 -0.280 1.00 85.25 106 ALA A CA 1
ATOM 845 C C . ALA A 1 106 ? -2.241 -15.093 -0.566 1.00 85.25 106 ALA A C 1
ATOM 847 O O . ALA A 1 106 ? -2.008 -14.558 -1.647 1.00 85.25 106 ALA A O 1
ATOM 848 N N . LYS A 1 107 ? -1.291 -15.217 0.377 1.00 88.94 107 LYS A N 1
ATOM 849 C CA . LYS A 1 107 ? 0.078 -14.664 0.296 1.00 88.94 107 LYS A CA 1
ATOM 850 C C . LYS A 1 107 ? 0.126 -13.143 0.072 1.00 88.94 107 LYS A C 1
ATOM 852 O O . LYS A 1 107 ? 1.093 -12.618 -0.479 1.00 88.94 107 LYS A O 1
ATOM 857 N N . MET A 1 108 ? -0.900 -12.427 0.520 1.00 92.50 108 MET A N 1
ATOM 858 C CA . MET A 1 108 ? -0.968 -10.969 0.474 1.00 92.50 108 MET A CA 1
ATOM 859 C C . MET A 1 108 ? -0.361 -10.376 1.748 1.00 92.50 108 MET A C 1
ATOM 861 O O . MET A 1 108 ? -0.586 -10.876 2.851 1.00 92.50 108 MET A O 1
ATOM 865 N N . THR A 1 109 ? 0.389 -9.282 1.612 1.00 94.50 109 THR A N 1
ATOM 866 C CA . THR A 1 109 ? 0.758 -8.447 2.767 1.00 94.50 109 THR A CA 1
ATOM 867 C C . THR A 1 109 ? -0.395 -7.493 3.078 1.00 94.50 109 THR A C 1
ATOM 869 O O . THR A 1 109 ? -1.078 -7.059 2.156 1.00 94.50 109 THR A O 1
ATOM 872 N N . VAL A 1 110 ? -0.614 -7.143 4.347 1.00 93.62 110 VAL A N 1
ATOM 873 C CA . VAL A 1 110 ? -1.643 -6.173 4.754 1.00 93.62 110 VAL A CA 1
ATOM 874 C C . VAL A 1 110 ? -0.997 -5.054 5.556 1.00 93.62 110 VAL A C 1
ATOM 876 O O . VAL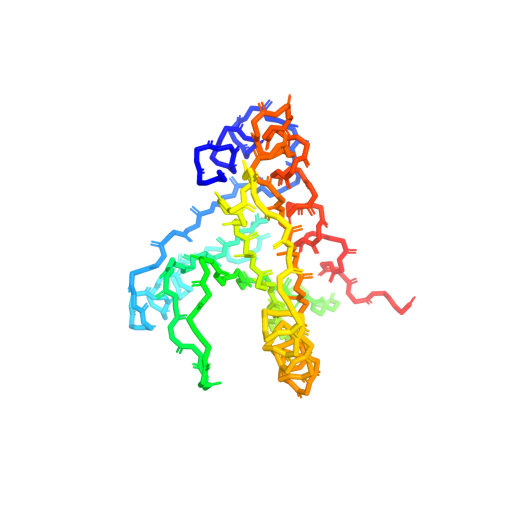 A 1 110 ? -0.382 -5.318 6.587 1.00 93.62 110 VAL A O 1
ATOM 879 N N . PHE A 1 111 ? -1.161 -3.812 5.106 1.00 94.81 111 PHE A N 1
ATOM 880 C CA . PHE A 1 111 ? -0.900 -2.610 5.894 1.00 94.81 111 PHE A CA 1
ATOM 881 C C . PHE A 1 111 ? -2.226 -1.985 6.306 1.00 94.81 111 PHE A C 1
ATOM 883 O O . PHE A 1 111 ? -3.121 -1.802 5.482 1.00 94.81 111 PHE A O 1
ATOM 890 N N . ARG A 1 112 ? -2.342 -1.634 7.585 1.00 92.69 112 ARG A N 1
ATOM 891 C CA . ARG A 1 112 ? -3.479 -0.888 8.110 1.00 92.69 112 ARG A CA 1
ATOM 892 C C . ARG A 1 112 ? -2.965 0.392 8.736 1.00 92.69 112 ARG A C 1
ATOM 894 O O . ARG A 1 112 ? -2.169 0.327 9.664 1.00 92.69 112 ARG A O 1
ATOM 901 N N . PHE A 1 113 ? -3.443 1.516 8.226 1.00 92.75 113 PHE A N 1
ATOM 902 C CA . PHE A 1 113 ? -3.131 2.834 8.752 1.00 92.75 113 PHE A CA 1
ATOM 903 C C . PHE A 1 113 ? -4.371 3.406 9.417 1.00 92.75 113 PHE A C 1
ATOM 905 O O . PHE A 1 113 ? -5.432 3.468 8.797 1.00 92.75 113 PHE A O 1
ATOM 912 N N . THR A 1 114 ? -4.238 3.836 10.661 1.00 90.69 114 THR A N 1
ATOM 913 C CA . THR A 1 114 ? -5.282 4.582 11.367 1.00 90.69 114 THR A CA 1
ATOM 914 C C . THR A 1 114 ? -5.466 5.972 10.761 1.00 90.69 114 THR A C 1
ATOM 916 O O . THR A 1 114 ? -4.552 6.546 10.157 1.00 90.69 114 THR A O 1
ATOM 919 N N . GLY A 1 115 ? -6.642 6.566 10.968 1.00 89.12 115 GLY A N 1
ATOM 920 C CA . GLY A 1 115 ? -6.904 7.954 10.597 1.00 89.12 115 GLY A CA 1
ATOM 921 C C . GLY A 1 115 ? -5.903 8.918 11.239 1.00 89.12 115 GLY A C 1
ATOM 922 O O . GLY A 1 115 ? -5.445 9.851 10.581 1.00 89.12 115 GLY A O 1
ATOM 923 N N . ALA A 1 116 ? -5.490 8.652 12.482 1.00 89.12 116 ALA A N 1
ATOM 924 C CA . ALA A 1 116 ? -4.490 9.450 13.186 1.00 89.12 116 ALA A CA 1
ATOM 925 C C . ALA A 1 116 ? -3.094 9.368 12.543 1.00 89.12 116 ALA A C 1
ATOM 927 O O . ALA A 1 116 ? -2.419 10.392 12.442 1.00 89.12 116 ALA A O 1
ATOM 928 N N . GLU A 1 117 ? -2.655 8.191 12.086 1.00 91.50 117 GLU A N 1
ATOM 929 C CA . GLU A 1 117 ? -1.391 8.041 11.348 1.00 91.50 117 GLU A CA 1
ATOM 930 C C . GLU A 1 117 ? -1.432 8.787 10.014 1.00 91.50 117 GLU A C 1
ATOM 932 O O . GLU A 1 117 ? -0.530 9.570 9.714 1.00 91.50 117 GLU A O 1
ATOM 937 N N . LEU A 1 118 ? -2.515 8.609 9.251 1.00 92.06 118 LEU A N 1
ATOM 938 C CA . LEU A 1 118 ? -2.697 9.267 7.957 1.00 92.06 118 LEU A CA 1
ATOM 939 C C . LEU A 1 118 ? -2.830 10.785 8.073 1.00 92.06 118 LEU A C 1
ATOM 941 O O . LEU A 1 118 ? -2.458 11.492 7.141 1.00 92.06 118 LEU A O 1
ATOM 945 N N . TRP A 1 119 ? -3.384 11.286 9.176 1.00 91.38 119 TRP A N 1
ATOM 946 C CA . TRP A 1 119 ? -3.501 12.719 9.422 1.00 91.38 119 TRP A CA 1
ATOM 947 C C . TRP A 1 119 ? -2.183 13.323 9.910 1.00 91.38 119 TRP A C 1
ATOM 949 O O . TRP A 1 119 ? -1.785 14.383 9.433 1.00 91.38 119 TRP A O 1
ATOM 959 N N . ARG A 1 120 ? -1.491 12.647 10.837 1.00 94.50 120 ARG A N 1
ATOM 960 C CA . ARG A 1 120 ? -0.245 13.140 11.440 1.00 94.50 120 ARG A CA 1
ATOM 961 C C . ARG A 1 120 ? 0.912 13.150 10.448 1.00 94.50 120 ARG A C 1
ATOM 963 O O . ARG A 1 120 ? 1.655 14.124 10.407 1.00 94.50 120 ARG A O 1
ATOM 970 N N . ASP A 1 121 ? 1.088 12.062 9.701 1.00 94.81 121 ASP A N 1
ATOM 971 C CA . ASP A 1 121 ? 2.185 11.918 8.745 1.00 94.81 121 ASP A CA 1
ATOM 972 C C . ASP A 1 121 ? 1.783 11.027 7.551 1.00 94.81 121 ASP A C 1
ATOM 974 O O . ASP A 1 121 ? 2.187 9.860 7.436 1.00 94.81 121 ASP A O 1
ATOM 978 N N . PRO A 1 122 ? 0.975 11.567 6.620 1.00 94.38 122 PRO A N 1
ATOM 979 C CA . PRO A 1 122 ? 0.582 10.842 5.415 1.00 94.38 122 PRO A CA 1
ATOM 980 C C . PRO A 1 122 ? 1.776 10.488 4.518 1.00 94.38 122 PRO A C 1
ATOM 982 O O . PRO A 1 122 ? 1.708 9.509 3.770 1.00 94.38 122 PRO A O 1
ATOM 985 N N . TRP A 1 123 ? 2.852 11.279 4.574 1.00 94.69 123 TRP A N 1
ATOM 986 C CA . TRP A 1 123 ? 4.029 11.119 3.724 1.00 94.69 123 TRP A CA 1
ATOM 987 C C . TRP A 1 123 ? 4.809 9.868 4.120 1.00 94.69 123 TRP A C 1
ATOM 989 O O . TRP A 1 123 ? 5.113 9.035 3.266 1.00 94.69 123 TRP A O 1
ATOM 999 N N . SER A 1 124 ? 5.055 9.681 5.419 1.00 94.44 124 SER A N 1
ATOM 1000 C CA . SER A 1 124 ? 5.690 8.472 5.949 1.00 94.44 124 SER A CA 1
ATOM 1001 C C . SER A 1 124 ? 4.864 7.216 5.664 1.00 94.44 124 SER A C 1
ATOM 1003 O O . SER A 1 124 ? 5.417 6.208 5.220 1.00 94.44 124 SER A O 1
ATOM 1005 N N . CYS A 1 125 ? 3.534 7.276 5.809 1.00 95.88 125 CYS A N 1
ATOM 1006 C CA . CYS A 1 125 ? 2.657 6.143 5.484 1.00 95.88 125 CYS A CA 1
ATOM 1007 C C . CYS A 1 125 ? 2.800 5.713 4.013 1.00 95.88 125 CYS A C 1
ATOM 1009 O O . CYS A 1 125 ? 2.968 4.534 3.704 1.00 95.88 125 CYS A O 1
A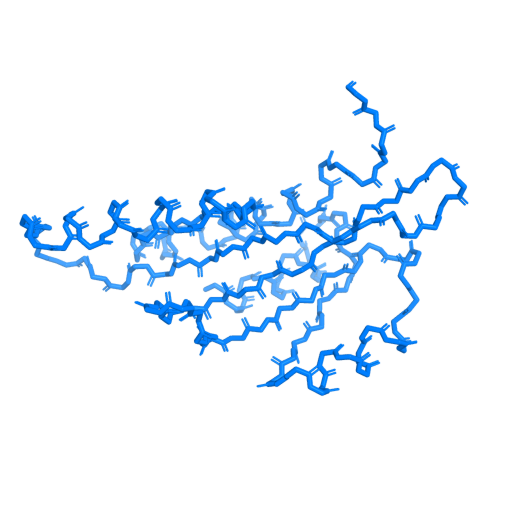TOM 1011 N N . ALA A 1 126 ? 2.783 6.676 3.090 1.00 95.56 126 ALA A N 1
ATOM 1012 C CA . ALA A 1 126 ? 2.968 6.408 1.668 1.00 95.56 126 ALA A CA 1
ATOM 1013 C C . ALA A 1 126 ? 4.400 5.956 1.325 1.00 95.56 126 ALA A C 1
ATOM 1015 O O . ALA A 1 126 ? 4.575 5.100 0.454 1.00 95.56 126 ALA A O 1
ATOM 1016 N N . LYS A 1 127 ? 5.423 6.457 2.031 1.00 94.81 127 LYS A N 1
ATOM 1017 C CA . LYS A 1 127 ? 6.803 5.976 1.880 1.00 94.81 127 LYS A CA 1
ATOM 1018 C C . LYS A 1 127 ? 6.921 4.501 2.262 1.00 94.81 127 LYS A C 1
ATOM 1020 O O . LYS A 1 127 ? 7.525 3.747 1.511 1.00 94.81 127 LYS A O 1
ATOM 1025 N N . GLN A 1 128 ? 6.293 4.065 3.355 1.00 95.56 128 GLN A N 1
ATOM 1026 C CA . GLN A 1 128 ? 6.288 2.649 3.751 1.00 95.56 128 GLN A CA 1
ATOM 1027 C C . GLN A 1 128 ? 5.700 1.745 2.657 1.00 95.56 128 GLN A C 1
ATOM 1029 O O . GLN A 1 128 ? 6.223 0.661 2.398 1.00 95.56 128 GLN A O 1
ATOM 1034 N N . VAL A 1 129 ? 4.642 2.203 1.981 1.00 95.75 129 VAL A N 1
ATOM 1035 C CA . VAL A 1 129 ? 4.045 1.496 0.838 1.00 95.75 129 VAL A CA 1
ATOM 1036 C C . VAL A 1 129 ? 5.031 1.404 -0.334 1.00 95.75 129 VAL A C 1
ATOM 1038 O O . VAL A 1 129 ? 5.211 0.323 -0.896 1.00 95.75 129 VAL A O 1
ATOM 1041 N N . CYS A 1 130 ? 5.701 2.507 -0.681 1.00 93.75 130 CYS A N 1
ATOM 1042 C CA . CYS A 1 130 ? 6.693 2.533 -1.762 1.00 93.75 130 CYS A CA 1
ATOM 1043 C C . CYS A 1 130 ? 7.910 1.650 -1.442 1.00 93.75 130 CYS A C 1
ATOM 1045 O O . CYS A 1 130 ? 8.349 0.877 -2.290 1.00 93.75 130 CYS A O 1
ATOM 1047 N N . ASP A 1 131 ? 8.411 1.713 -0.207 1.00 92.69 131 ASP A N 1
ATOM 1048 C CA . ASP A 1 131 ? 9.529 0.896 0.264 1.00 92.69 131 ASP A CA 1
ATOM 1049 C C . ASP A 1 131 ? 9.175 -0.599 0.195 1.00 92.69 131 ASP A C 1
ATOM 1051 O O . ASP A 1 131 ? 9.974 -1.407 -0.272 1.00 92.69 131 ASP A O 1
ATOM 1055 N N . TRP A 1 132 ? 7.963 -0.996 0.607 1.00 93.75 132 TRP A N 1
ATOM 1056 C CA . TRP A 1 132 ? 7.511 -2.389 0.495 1.00 93.75 132 TRP A CA 1
ATOM 1057 C C . TRP A 1 132 ? 7.518 -2.890 -0.957 1.00 93.75 132 TRP A C 1
ATOM 1059 O O . TRP A 1 132 ? 7.906 -4.042 -1.210 1.00 93.75 132 TRP A O 1
ATOM 1069 N N . ALA A 1 133 ? 7.106 -2.027 -1.892 1.00 91.38 133 ALA A N 1
ATOM 1070 C CA . ALA A 1 133 ? 7.011 -2.359 -3.308 1.00 91.38 133 ALA A CA 1
ATOM 1071 C C . ALA A 1 133 ? 8.390 -2.608 -3.934 1.00 91.38 133 ALA A C 1
ATOM 1073 O O . ALA A 1 133 ? 8.529 -3.518 -4.746 1.00 91.38 133 ALA A O 1
ATOM 1074 N N . THR A 1 134 ? 9.421 -1.870 -3.515 1.00 88.00 134 THR A N 1
ATOM 1075 C CA . THR A 1 134 ? 10.764 -1.956 -4.115 1.00 88.00 134 THR A CA 1
ATOM 1076 C C . THR A 1 134 ? 11.749 -2.831 -3.337 1.00 88.00 134 THR A C 1
ATOM 1078 O O . THR A 1 134 ? 12.749 -3.268 -3.906 1.00 88.00 134 THR A O 1
ATOM 1081 N N . LYS A 1 135 ? 11.465 -3.168 -2.069 1.00 84.25 135 LYS A N 1
ATOM 1082 C CA . LYS A 1 135 ? 12.380 -3.918 -1.183 1.00 84.25 135 LYS A CA 1
ATOM 1083 C C . LYS A 1 135 ? 12.842 -5.280 -1.715 1.00 84.25 135 LYS A C 1
ATOM 1085 O O . LYS A 1 135 ? 13.946 -5.698 -1.392 1.00 84.25 135 LYS A O 1
ATOM 1090 N N . VAL A 1 136 ? 12.016 -5.986 -2.490 1.00 71.50 136 VAL A N 1
ATOM 1091 C CA . VAL A 1 136 ? 12.308 -7.357 -2.977 1.00 71.50 136 VAL A CA 1
ATOM 1092 C C . VAL A 1 136 ? 12.290 -7.397 -4.503 1.00 71.50 136 VAL A C 1
ATOM 1094 O O . VAL A 1 136 ? 11.772 -8.320 -5.120 1.00 71.50 136 VAL A O 1
ATOM 1097 N N . ARG A 1 137 ? 12.780 -6.329 -5.133 1.00 66.31 137 ARG A N 1
ATOM 1098 C CA . ARG A 1 137 ? 12.690 -6.176 -6.586 1.00 66.31 137 ARG A CA 1
ATOM 1099 C C . ARG A 1 137 ? 13.644 -7.089 -7.350 1.00 66.31 137 ARG A C 1
ATOM 1101 O O . ARG A 1 137 ? 13.320 -7.506 -8.454 1.00 66.31 137 ARG A O 1
ATOM 1108 N N . TRP A 1 138 ? 14.766 -7.438 -6.731 1.00 60.78 138 TRP A N 1
ATOM 1109 C CA . TRP A 1 138 ? 15.721 -8.413 -7.236 1.00 60.78 138 TRP A CA 1
ATOM 1110 C C . TRP A 1 138 ? 15.680 -9.623 -6.321 1.00 60.78 138 TRP A C 1
ATOM 1112 O O . TRP A 1 138 ? 15.839 -9.463 -5.111 1.00 60.78 138 TRP A O 1
ATOM 1122 N N . GLY A 1 139 ? 15.432 -10.808 -6.883 1.00 51.69 139 GLY A N 1
ATOM 1123 C CA . GLY A 1 139 ? 15.455 -12.072 -6.152 1.00 51.69 139 GLY A CA 1
ATOM 1124 C C . GLY A 1 139 ? 16.826 -12.329 -5.529 1.00 51.69 139 GLY A C 1
ATOM 1125 O O . GLY A 1 139 ? 17.675 -12.995 -6.117 1.00 51.69 139 GLY A O 1
ATOM 1126 N N . HIS A 1 140 ? 17.066 -11.766 -4.352 1.00 38.75 140 HIS A N 1
ATOM 1127 C CA . HIS A 1 140 ? 18.099 -12.191 -3.425 1.00 38.75 140 HIS A CA 1
ATOM 1128 C C . HIS A 1 140 ? 17.390 -12.715 -2.182 1.00 38.75 140 HIS A C 1
ATOM 1130 O O . HIS A 1 140 ? 16.563 -12.030 -1.578 1.00 38.75 140 HIS A O 1
ATOM 1136 N N . ILE A 1 141 ? 17.681 -13.988 -1.932 1.00 36.56 141 ILE A N 1
ATOM 1137 C CA . ILE A 1 141 ? 17.320 -14.795 -0.769 1.00 36.56 141 ILE A CA 1
ATOM 1138 C C . ILE A 1 141 ? 17.787 -14.082 0.502 1.00 36.56 141 ILE A C 1
ATOM 1140 O O . ILE A 1 141 ? 18.921 -13.549 0.477 1.00 36.56 141 ILE A O 1
#

pLDDT: mean 84.49, std 11.48, range [36.56, 95.88]

Radius of gyration: 15.66 Å; Cα contacts (8 Å, |Δi|>4): 222; chains: 1; bounding box: 35×32×43 Å

Mean predicted aligned error: 6.0 Å

Sequence (141 aa):
MFTALRAVIAYGGVSVKEAYFAHDEGHLGRLKSEADYKEDSIFLRTQVQLVGWRVDFLLDAPVLNSAGDIDHWRQLVIECDGHDFHERTKEQAAKDRSRDRAASLAKMTVFRFTGAELWRDPWSCAKQVCDWATKVRWGHI

Solvent-accessible surface area (backbone atoms only — not comparable to full-atom values): 8023 Å² total; per-residue (Å²): 104,73,70,29,39,53,47,32,43,75,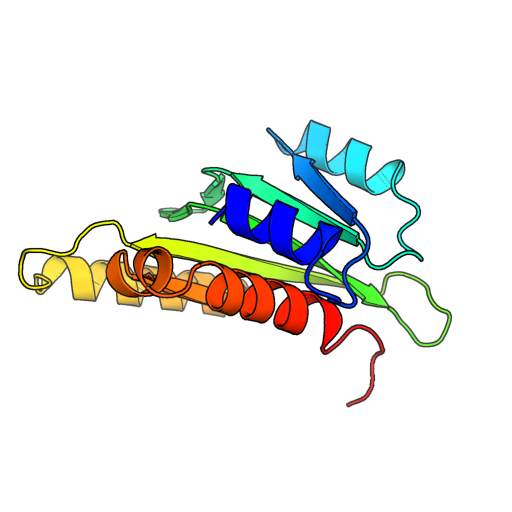71,57,80,52,79,38,66,46,76,46,79,28,89,47,72,71,50,36,53,49,53,53,76,70,48,67,77,85,47,49,49,37,36,35,31,62,65,40,80,49,96,96,42,73,37,52,26,42,35,44,22,58,22,22,40,97,86,65,46,77,70,50,75,48,41,38,37,41,37,72,41,74,77,77,89,64,82,86,46,72,66,57,55,52,51,51,56,51,49,54,50,52,33,51,77,68,68,32,47,78,48,76,40,46,44,65,51,50,69,75,44,31,55,61,58,32,46,54,54,46,48,63,47,54,72,56,34,59,80,71,134

Secondary structure (DSSP, 8-state):
-HHHHHHHHHHS--S--EEEEESSHHHHHHHHHHS-TTS-EEEEEEEEEETTEEEEEEEEEEEE-TTSSEEEEEEEEEEEE---SSPPPHHHHHHHHHHHHHHHHTT-EEEEEEHHHHHH-HHHHHHHHHHHHHTTSB---

Nearest PDB structures (foldseek):
  5yu8-assembly1_H  TM=4.476E-01  e=9.354E-01  Gallus gallus
  8fho-assembly1_B  TM=6.080E-01  e=7.486E+00  Danio rerio
  1wm4-assembly1_A  TM=3.247E-01  e=1.792E+00  Mus musculus
  7rtx-assembly1_A  TM=3.644E-01  e=3.908E+00  Acanthamoeba castellanii